Protein AF-A0AAJ0EZE7-F1 (afdb_monomer_lite)

Structure (mmCIF, N/CA/C/O backbone):
data_AF-A0AAJ0EZE7-F1
#
_entry.id   AF-A0AAJ0EZE7-F1
#
loop_
_atom_site.group_PDB
_atom_site.id
_atom_site.type_symbol
_atom_site.label_atom_id
_atom_site.label_alt_id
_atom_site.label_comp_id
_atom_site.label_asym_id
_atom_site.label_entity_id
_atom_site.label_seq_id
_atom_site.pdbx_PDB_ins_code
_atom_site.Cartn_x
_atom_site.Cartn_y
_atom_site.Cartn_z
_atom_site.occupancy
_atom_site.B_iso_or_equiv
_atom_site.auth_seq_id
_atom_site.auth_comp_id
_atom_site.auth_asym_id
_atom_site.auth_atom_id
_atom_site.pdbx_PDB_model_num
ATOM 1 N N . MET A 1 1 ? 2.302 9.415 -26.728 1.00 42.97 1 MET A N 1
ATOM 2 C CA . MET A 1 1 ? 1.319 8.395 -26.308 1.00 42.97 1 MET A CA 1
ATOM 3 C C . MET A 1 1 ? 0.915 8.784 -24.901 1.00 42.97 1 MET A C 1
ATOM 5 O O . MET A 1 1 ? 1.829 8.960 -24.108 1.00 42.97 1 MET A O 1
ATOM 9 N N . GLY A 1 2 ? -0.367 9.046 -24.635 1.00 48.88 2 GLY A N 1
ATOM 10 C CA . GLY A 1 2 ? -0.821 9.465 -23.297 1.00 48.88 2 GLY A CA 1
ATOM 11 C C . GLY A 1 2 ? -1.642 10.758 -23.204 1.00 48.88 2 GLY A C 1
ATOM 12 O O . GLY A 1 2 ? -1.604 11.395 -22.162 1.00 48.88 2 GLY A O 1
ATOM 13 N N . CYS A 1 3 ? -2.367 11.163 -24.252 1.00 53.19 3 CYS A N 1
ATOM 14 C CA . CYS A 1 3 ? -3.270 12.327 -24.176 1.00 53.19 3 CYS A CA 1
ATOM 15 C C . CYS A 1 3 ? -4.750 11.973 -24.395 1.00 53.19 3 CYS A C 1
ATOM 17 O O . CYS A 1 3 ? -5.594 12.862 -24.374 1.00 53.19 3 CYS A O 1
ATOM 19 N N . GLU A 1 4 ? -5.078 10.698 -24.608 1.00 56.78 4 GLU A N 1
ATOM 20 C CA . GLU A 1 4 ? -6.466 10.240 -24.600 1.00 56.78 4 GLU A CA 1
ATOM 21 C C . GLU A 1 4 ? -6.777 9.756 -23.181 1.00 56.78 4 GLU A C 1
ATOM 23 O O . GLU A 1 4 ? -6.155 8.808 -22.711 1.00 56.78 4 GLU A O 1
ATOM 28 N N . GLU A 1 5 ? -7.712 10.415 -22.484 1.00 55.62 5 GLU A N 1
ATOM 29 C CA . GLU A 1 5 ? -8.145 10.048 -21.118 1.00 55.62 5 GLU A CA 1
ATOM 30 C C . GLU A 1 5 ? -8.626 8.583 -21.016 1.00 55.62 5 GLU A C 1
ATOM 32 O O . GLU A 1 5 ? -8.684 8.016 -19.927 1.00 55.62 5 GLU A O 1
ATOM 37 N N . GLU A 1 6 ? -8.948 7.963 -22.153 1.00 55.56 6 GLU A N 1
ATOM 38 C CA . GLU A 1 6 ? -9.428 6.586 -22.274 1.00 55.56 6 GLU A CA 1
ATOM 39 C C . GLU A 1 6 ? -8.295 5.559 -22.489 1.00 55.56 6 GLU A C 1
ATOM 41 O O . GLU A 1 6 ? -8.524 4.355 -22.335 1.00 55.56 6 GLU A O 1
ATOM 46 N N . ASP A 1 7 ? -7.064 5.996 -22.793 1.00 56.44 7 ASP A N 1
ATOM 47 C CA . ASP A 1 7 ? -5.911 5.107 -22.968 1.00 56.44 7 ASP A CA 1
ATOM 48 C C . ASP A 1 7 ? -5.266 4.758 -21.617 1.00 56.44 7 ASP A C 1
ATOM 50 O O . ASP A 1 7 ? -4.236 5.295 -21.201 1.00 56.44 7 ASP A O 1
ATOM 54 N N . ILE A 1 8 ? -5.879 3.798 -20.925 1.00 55.69 8 ILE A N 1
ATOM 55 C CA . ILE A 1 8 ? -5.358 3.250 -19.666 1.00 55.69 8 ILE A CA 1
ATOM 56 C C . ILE A 1 8 ? -4.108 2.376 -19.856 1.00 55.69 8 ILE A C 1
ATOM 58 O O . ILE A 1 8 ? -3.506 1.961 -18.865 1.00 55.69 8 ILE A O 1
ATOM 62 N N . THR A 1 9 ? -3.695 2.080 -21.098 1.00 55.12 9 THR A N 1
ATOM 63 C CA . THR A 1 9 ? -2.525 1.222 -21.363 1.00 55.12 9 THR A CA 1
ATOM 64 C C . THR A 1 9 ? -1.208 1.891 -20.960 1.00 55.12 9 THR A C 1
ATOM 66 O O . THR A 1 9 ? -0.198 1.209 -20.792 1.00 55.12 9 THR A O 1
ATOM 69 N N . GLY A 1 10 ? -1.228 3.208 -20.722 1.00 59.66 10 GLY A N 1
ATOM 70 C CA . GLY A 1 10 ? -0.122 3.964 -20.133 1.00 59.66 10 GLY A CA 1
ATOM 71 C C . GLY A 1 10 ? -0.075 3.967 -18.599 1.00 59.66 10 GLY A C 1
ATOM 72 O O . GLY A 1 10 ? 0.881 4.498 -18.033 1.00 59.66 10 GLY A O 1
ATOM 73 N N . ILE A 1 11 ? -1.072 3.402 -17.904 1.00 70.56 11 ILE A N 1
ATOM 74 C CA . ILE A 1 11 ? -1.115 3.399 -16.435 1.00 70.56 11 ILE A CA 1
ATOM 75 C C . ILE A 1 11 ? -0.265 2.239 -15.914 1.00 70.56 11 ILE A C 1
ATOM 77 O O . ILE A 1 11 ? -0.715 1.098 -15.805 1.00 70.56 11 ILE A O 1
ATOM 81 N N . TRP A 1 12 ? 0.984 2.549 -15.574 1.00 75.88 12 TRP A N 1
ATOM 82 C CA . TRP A 1 12 ? 1.912 1.617 -14.942 1.00 75.88 12 TRP A CA 1
ATOM 83 C C . TRP A 1 12 ? 2.196 2.022 -13.488 1.00 75.88 12 TRP A C 1
ATOM 85 O O . TRP A 1 12 ? 2.367 3.215 -13.218 1.00 75.88 12 TRP A O 1
ATOM 95 N N . PRO A 1 13 ? 2.281 1.071 -12.536 1.00 82.69 13 PRO A N 1
ATOM 96 C CA . PRO A 1 13 ? 2.690 1.376 -11.171 1.00 82.69 13 PRO A CA 1
ATOM 97 C C . PRO A 1 13 ? 4.066 2.053 -11.129 1.00 82.69 13 PRO A C 1
ATOM 99 O O . PRO A 1 13 ? 5.068 1.505 -11.582 1.00 82.69 13 PRO A O 1
ATOM 102 N N . VAL A 1 14 ? 4.117 3.243 -10.535 1.00 83.88 14 VAL A N 1
ATOM 103 C CA . VAL A 1 14 ? 5.352 4.031 -10.371 1.00 83.88 14 VAL A CA 1
ATOM 104 C C . VAL A 1 14 ? 6.201 3.559 -9.186 1.00 83.88 14 VAL A C 1
ATOM 106 O O . VAL A 1 14 ? 7.392 3.838 -9.087 1.00 83.88 14 VAL A O 1
ATOM 109 N N . GLY A 1 15 ? 5.591 2.809 -8.273 1.00 88.19 15 GLY A N 1
ATOM 110 C CA . GLY A 1 15 ? 6.216 2.343 -7.049 1.00 88.19 15 GLY A CA 1
ATOM 111 C C . GLY A 1 15 ? 5.293 1.424 -6.266 1.00 88.19 15 GLY A C 1
ATOM 112 O O . GLY A 1 15 ? 4.082 1.400 -6.486 1.00 88.19 15 GLY A O 1
ATOM 113 N N . VAL A 1 16 ? 5.877 0.676 -5.336 1.00 91.56 16 VAL A N 1
ATOM 114 C CA . VAL A 1 16 ? 5.145 -0.118 -4.349 1.00 9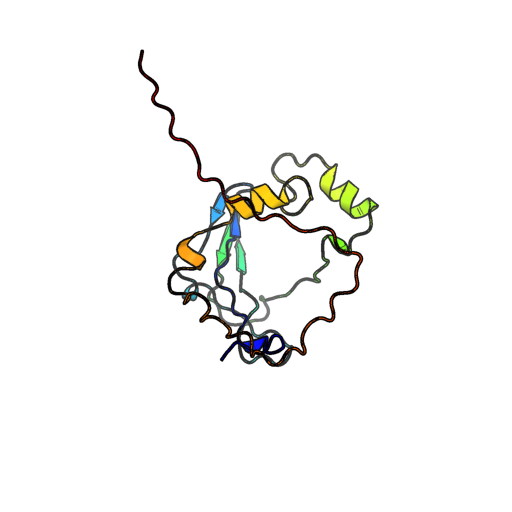1.56 16 VAL A CA 1
ATOM 115 C C . VAL A 1 16 ? 5.865 0.025 -3.015 1.00 91.56 16 VAL A C 1
ATOM 117 O O . VAL A 1 16 ? 7.090 -0.106 -2.934 1.00 91.56 16 VAL A O 1
ATOM 120 N N . SER A 1 17 ? 5.081 0.257 -1.972 1.00 92.56 17 SER A N 1
ATOM 121 C CA . SER A 1 17 ? 5.511 0.156 -0.582 1.00 92.56 17 SER A CA 1
ATOM 122 C C . SER A 1 17 ? 4.764 -0.988 0.083 1.00 92.56 17 SER A C 1
ATOM 124 O O . SER A 1 17 ? 3.618 -1.283 -0.257 1.00 92.56 17 SER A O 1
ATOM 126 N N . TYR A 1 18 ? 5.413 -1.642 1.034 1.00 91.50 18 TYR A N 1
ATOM 127 C CA . TYR A 1 18 ? 4.847 -2.755 1.784 1.00 91.50 18 TYR A CA 1
ATOM 128 C C . TYR A 1 18 ? 5.202 -2.629 3.261 1.00 91.50 18 TYR A C 1
ATOM 130 O O . TYR A 1 18 ? 6.291 -2.184 3.613 1.00 91.50 18 TYR A O 1
ATOM 138 N N . THR A 1 19 ? 4.285 -3.019 4.144 1.00 88.44 19 THR A N 1
ATOM 139 C CA . THR A 1 19 ? 4.550 -2.998 5.586 1.00 88.44 19 THR A CA 1
ATOM 140 C C . THR A 1 19 ? 5.613 -4.046 5.938 1.00 88.44 19 THR A C 1
ATOM 142 O O . THR A 1 19 ? 5.457 -5.240 5.678 1.00 88.44 19 THR A O 1
ATOM 145 N N . ALA A 1 20 ? 6.733 -3.582 6.487 1.00 82.00 20 ALA A N 1
ATOM 146 C CA . ALA A 1 20 ? 7.756 -4.422 7.104 1.00 82.00 20 ALA A CA 1
ATOM 147 C C . ALA A 1 20 ? 7.458 -4.649 8.598 1.00 82.00 20 ALA A C 1
ATOM 149 O O . ALA A 1 20 ? 7.867 -5.659 9.160 1.00 82.00 20 ALA A O 1
ATOM 150 N N . ASP A 1 21 ? 6.742 -3.707 9.219 1.00 76.50 21 ASP A N 1
ATOM 151 C CA . ASP A 1 21 ? 6.145 -3.767 10.559 1.00 76.50 21 ASP A CA 1
ATOM 152 C C . ASP A 1 21 ? 4.990 -2.737 10.627 1.00 76.50 21 ASP A C 1
ATOM 154 O O . ASP A 1 21 ? 4.883 -1.886 9.741 1.00 76.50 21 ASP A O 1
ATOM 158 N N . HIS A 1 22 ? 4.144 -2.771 11.663 1.00 72.44 22 HIS A N 1
ATOM 159 C CA . HIS A 1 22 ? 2.880 -2.017 11.799 1.00 72.44 22 HIS A CA 1
ATOM 160 C C . HIS A 1 22 ? 2.967 -0.486 11.633 1.00 72.44 22 HIS A C 1
ATOM 162 O O . HIS A 1 22 ? 1.928 0.155 11.517 1.00 72.44 22 HIS A O 1
ATOM 168 N N . LEU A 1 23 ? 4.174 0.092 11.584 1.00 73.38 23 LEU A N 1
ATOM 169 C CA . LEU A 1 23 ? 4.446 1.494 11.230 1.00 73.38 23 LEU A CA 1
ATOM 170 C C . LEU A 1 23 ? 5.703 1.678 10.356 1.00 73.38 23 LEU A C 1
ATOM 172 O O . LEU A 1 23 ? 6.085 2.806 10.051 1.00 73.38 23 LEU A O 1
ATOM 176 N N . ASN A 1 24 ? 6.362 0.589 9.957 1.00 83.31 24 ASN A N 1
ATOM 177 C CA . ASN A 1 24 ? 7.566 0.637 9.135 1.00 83.31 24 ASN A CA 1
ATOM 178 C C . ASN A 1 24 ? 7.242 0.150 7.730 1.00 83.31 24 ASN A C 1
ATOM 180 O O . ASN A 1 24 ? 6.780 -0.977 7.535 1.00 83.31 24 ASN A O 1
ATOM 184 N N . TRP A 1 25 ? 7.544 0.989 6.748 1.00 88.56 25 TRP A N 1
ATOM 185 C CA . TRP A 1 25 ? 7.289 0.708 5.346 1.00 88.56 25 TRP A CA 1
ATOM 186 C C . TRP A 1 25 ? 8.598 0.387 4.633 1.00 88.56 25 TRP A C 1
ATOM 188 O O . TRP A 1 25 ? 9.537 1.182 4.609 1.00 88.56 25 TRP A O 1
ATOM 198 N N . GLY A 1 26 ? 8.660 -0.820 4.085 1.00 86.81 26 GLY A N 1
ATOM 199 C CA . GLY A 1 26 ? 9.680 -1.240 3.144 1.00 86.81 26 GLY A CA 1
ATOM 200 C C . GLY A 1 26 ? 9.274 -0.880 1.721 1.00 86.81 26 GLY A C 1
ATOM 201 O O . GLY A 1 26 ? 8.104 -0.685 1.395 1.00 86.81 26 GLY A O 1
ATOM 202 N N . THR A 1 27 ? 10.269 -0.791 0.856 1.00 88.88 27 THR A N 1
ATOM 203 C CA . THR A 1 27 ? 10.094 -0.494 -0.561 1.00 88.88 27 THR A CA 1
ATOM 204 C C . THR A 1 27 ? 11.309 -1.062 -1.298 1.00 88.88 27 THR A C 1
ATOM 206 O O . THR A 1 27 ? 12.427 -0.950 -0.780 1.00 88.88 27 THR A O 1
ATOM 209 N N . PRO A 1 28 ? 11.134 -1.697 -2.469 1.00 83.38 28 PRO A N 1
ATOM 210 C CA . PRO A 1 28 ? 12.254 -2.267 -3.219 1.00 83.38 28 PRO A CA 1
ATOM 211 C C . PRO A 1 28 ? 13.247 -1.173 -3.626 1.00 83.38 28 PRO A C 1
ATOM 213 O O . PRO A 1 28 ? 12.872 -0.007 -3.748 1.00 83.38 28 PRO A O 1
ATOM 216 N N . SER A 1 29 ? 14.515 -1.500 -3.860 1.00 79.81 29 SER A N 1
ATOM 217 C CA . SER A 1 29 ? 15.496 -0.484 -4.270 1.00 79.81 29 SER A CA 1
ATOM 218 C C . SER A 1 29 ? 15.184 0.090 -5.654 1.00 79.81 29 SER A C 1
ATOM 220 O O . SER A 1 29 ? 15.404 1.281 -5.889 1.00 79.81 29 SER A O 1
ATOM 222 N N . THR A 1 30 ? 14.603 -0.733 -6.524 1.00 76.81 30 THR A N 1
ATOM 223 C CA . THR A 1 30 ? 14.131 -0.382 -7.865 1.00 76.81 30 THR A CA 1
ATOM 224 C C . THR A 1 30 ? 12.796 -1.068 -8.164 1.00 76.81 30 THR A C 1
ATOM 226 O O . THR A 1 30 ? 12.536 -2.163 -7.677 1.00 76.81 30 THR A O 1
ATOM 229 N N . ILE A 1 31 ? 11.936 -0.467 -8.997 1.00 77.75 31 ILE A N 1
ATOM 230 C CA . ILE A 1 31 ? 10.645 -1.082 -9.371 1.00 77.75 31 ILE A CA 1
ATOM 231 C C . ILE A 1 31 ? 10.819 -2.420 -10.110 1.00 77.75 31 ILE A C 1
ATOM 233 O O . ILE A 1 31 ? 9.950 -3.280 -10.036 1.00 77.75 31 ILE A O 1
ATOM 237 N N . SER A 1 32 ? 11.967 -2.625 -10.766 1.00 75.69 32 SER A N 1
ATOM 238 C CA . SER A 1 32 ? 12.333 -3.877 -11.439 1.00 75.69 32 SER A CA 1
ATOM 239 C C . SER A 1 32 ? 12.563 -5.060 -10.497 1.00 75.69 32 SER A C 1
ATOM 241 O O . SER A 1 32 ? 12.569 -6.195 -10.961 1.00 75.69 32 SER A O 1
ATOM 243 N N . GLU A 1 33 ? 12.747 -4.819 -9.196 1.00 81.38 33 GLU A N 1
ATOM 244 C CA . GLU A 1 33 ? 12.794 -5.884 -8.180 1.00 81.38 33 GLU A CA 1
ATOM 245 C C . GLU A 1 33 ? 11.396 -6.427 -7.850 1.00 81.38 33 GLU A C 1
ATOM 247 O O . GLU A 1 33 ? 11.265 -7.458 -7.195 1.00 81.38 33 GLU A O 1
ATOM 252 N N . ILE A 1 34 ? 10.330 -5.763 -8.309 1.00 84.62 34 ILE A N 1
ATOM 253 C CA . ILE A 1 34 ? 8.970 -6.283 -8.202 1.00 84.62 34 ILE A CA 1
ATOM 254 C C . ILE A 1 34 ? 8.597 -6.927 -9.520 1.00 84.62 34 ILE A C 1
ATOM 256 O O . ILE A 1 34 ? 8.563 -6.290 -10.573 1.00 84.62 34 ILE A O 1
ATOM 260 N N . SER A 1 35 ? 8.257 -8.209 -9.445 1.00 88.00 35 SER A N 1
ATOM 261 C CA . SER A 1 35 ? 7.642 -8.893 -10.566 1.00 88.00 35 SER A CA 1
ATOM 262 C C . SER A 1 35 ? 6.127 -8.678 -10.537 1.00 88.00 35 SER A C 1
ATOM 264 O O . SER A 1 35 ? 5.494 -8.711 -9.481 1.00 88.00 35 SER A O 1
ATOM 266 N N . PHE A 1 36 ? 5.538 -8.441 -11.707 1.00 87.75 36 PHE A N 1
ATOM 267 C CA . PHE A 1 36 ? 4.107 -8.194 -11.843 1.00 87.75 36 PHE A CA 1
ATOM 268 C C . PHE A 1 36 ? 3.452 -9.278 -12.687 1.00 87.75 36 PHE A C 1
ATOM 270 O O . PHE A 1 36 ? 4.009 -9.733 -13.687 1.00 87.75 36 PHE A O 1
ATOM 277 N N . ARG A 1 37 ? 2.249 -9.675 -12.288 1.00 85.94 37 ARG A N 1
ATOM 278 C CA . ARG A 1 37 ? 1.390 -10.583 -13.039 1.00 85.94 37 ARG A CA 1
ATOM 279 C C . ARG A 1 37 ? 0.449 -9.787 -13.945 1.00 85.94 37 ARG A C 1
ATOM 281 O O . ARG A 1 37 ? 0.014 -8.690 -13.591 1.00 85.94 37 ARG A O 1
ATOM 288 N N . GLY A 1 38 ? 0.142 -10.349 -15.113 1.00 79.06 38 GLY A N 1
ATOM 289 C CA . GLY A 1 38 ? -0.867 -9.823 -16.035 1.00 79.06 38 GLY A CA 1
ATOM 290 C C . GLY A 1 38 ? -2.223 -9.667 -15.353 1.00 79.06 38 GLY A C 1
ATOM 291 O O . GLY A 1 38 ? -2.711 -10.610 -14.727 1.00 79.06 38 GLY A O 1
ATOM 292 N N . ALA A 1 39 ? -2.850 -8.501 -15.498 1.00 69.88 39 ALA A N 1
ATOM 293 C CA . ALA A 1 39 ? -4.260 -8.373 -15.168 1.00 69.88 39 ALA A CA 1
ATOM 294 C C . ALA A 1 39 ? -5.047 -9.097 -16.265 1.00 69.88 39 ALA A C 1
ATOM 296 O O . ALA A 1 39 ? -4.876 -8.799 -17.446 1.00 69.88 39 ALA A O 1
ATOM 297 N N . ASN A 1 40 ? -5.896 -10.065 -15.909 1.00 66.81 40 ASN A N 1
ATOM 298 C CA . ASN A 1 40 ? -6.694 -10.868 -16.853 1.00 66.81 40 ASN A CA 1
ATOM 299 C C . ASN A 1 40 ? -7.822 -10.051 -17.536 1.00 66.81 40 ASN A C 1
ATOM 301 O O . ASN A 1 40 ? -8.958 -10.505 -17.648 1.00 66.81 40 ASN A O 1
ATOM 305 N N . VAL A 1 41 ? -7.518 -8.822 -17.955 1.00 64.75 41 VAL A N 1
ATOM 306 C CA . VAL A 1 41 ? -8.423 -7.800 -18.498 1.00 64.75 41 VAL A CA 1
ATOM 307 C C . VAL A 1 41 ? -7.970 -7.306 -19.879 1.00 64.75 41 VAL A C 1
ATOM 309 O O . VAL A 1 41 ? -8.387 -6.244 -20.323 1.00 64.75 41 VAL A O 1
ATOM 312 N N . GLY A 1 42 ? -7.126 -8.078 -20.574 1.00 60.38 42 GLY A N 1
ATOM 313 C CA . GLY A 1 42 ? -6.686 -7.774 -21.943 1.00 60.38 42 GLY A CA 1
ATOM 314 C C . GLY A 1 42 ? -5.557 -6.746 -22.046 1.00 60.38 42 GLY A C 1
ATOM 315 O O . GLY A 1 42 ? -5.327 -6.213 -23.126 1.00 60.38 42 GLY A O 1
ATOM 316 N N . LEU A 1 43 ? -4.858 -6.471 -20.942 1.00 64.06 43 LEU A N 1
ATOM 317 C CA . LEU A 1 43 ? -3.627 -5.688 -20.942 1.00 64.06 43 LEU A CA 1
ATOM 318 C C . LEU A 1 43 ? -2.429 -6.642 -21.010 1.00 64.06 43 LEU A C 1
ATOM 320 O O . LEU A 1 43 ? -2.282 -7.509 -20.151 1.00 64.06 43 LEU A O 1
ATOM 324 N N . ASP A 1 44 ? -1.547 -6.446 -21.992 1.00 64.69 44 ASP A N 1
ATOM 325 C CA . ASP A 1 44 ? -0.285 -7.200 -22.120 1.00 64.69 44 ASP A CA 1
ATOM 326 C C . ASP A 1 44 ? 0.779 -6.762 -21.089 1.00 64.69 44 ASP A C 1
ATOM 328 O O . ASP A 1 44 ? 1.898 -7.278 -21.063 1.00 64.69 44 ASP A O 1
ATOM 332 N N . ILE A 1 45 ? 0.432 -5.810 -20.219 1.00 71.62 45 ILE A N 1
ATOM 333 C CA . ILE A 1 45 ? 1.288 -5.257 -19.172 1.00 71.62 45 ILE A CA 1
ATOM 334 C C . ILE A 1 45 ? 0.867 -5.806 -17.798 1.00 71.62 45 ILE A C 1
ATOM 336 O O . ILE A 1 45 ? -0.307 -5.790 -17.424 1.00 71.62 45 ILE A O 1
ATOM 340 N N . GLY A 1 46 ? 1.828 -6.329 -17.032 1.00 78.31 46 GLY A N 1
ATOM 341 C CA . GLY A 1 46 ? 1.570 -6.865 -15.695 1.00 78.31 46 GLY A CA 1
ATOM 342 C C . GLY A 1 46 ? 1.324 -5.772 -14.660 1.00 78.31 46 GLY A C 1
ATOM 343 O O . GLY A 1 46 ? 2.255 -5.089 -14.277 1.00 78.31 46 GLY A O 1
ATOM 344 N N . THR A 1 47 ? 0.109 -5.612 -14.146 1.00 82.06 47 THR A N 1
ATOM 345 C CA . THR A 1 47 ? -0.189 -4.567 -13.145 1.00 82.06 47 THR A CA 1
ATOM 346 C C . THR A 1 47 ? -0.352 -5.111 -11.726 1.00 82.06 47 THR A C 1
ATOM 348 O O . THR A 1 47 ? -0.411 -4.341 -10.769 1.00 82.06 47 THR A O 1
ATOM 351 N N . HIS A 1 48 ? -0.388 -6.435 -11.549 1.00 87.88 48 HIS A N 1
ATOM 352 C CA . HIS A 1 48 ? -0.580 -7.066 -10.244 1.00 87.88 48 HIS A CA 1
ATOM 353 C C . HIS A 1 48 ? 0.777 -7.359 -9.595 1.00 87.88 48 HIS A C 1
ATOM 355 O O . HIS A 1 48 ? 1.429 -8.345 -9.942 1.00 87.88 48 HIS A O 1
ATOM 361 N N . ALA A 1 49 ? 1.217 -6.509 -8.664 1.00 90.31 49 ALA A N 1
ATOM 362 C CA . ALA A 1 49 ? 2.475 -6.712 -7.944 1.00 90.31 49 ALA A CA 1
ATOM 363 C C . ALA A 1 49 ? 2.468 -8.055 -7.197 1.00 90.31 49 ALA A C 1
ATOM 365 O O . ALA A 1 49 ? 1.549 -8.342 -6.423 1.00 90.31 49 ALA A O 1
ATOM 366 N N . LYS A 1 50 ? 3.502 -8.874 -7.406 1.00 90.94 50 LYS A N 1
ATOM 367 C CA . LYS A 1 50 ? 3.667 -10.135 -6.687 1.00 90.94 50 LYS A CA 1
ATOM 368 C C . LYS A 1 50 ? 4.381 -9.881 -5.368 1.00 90.94 50 LYS A C 1
ATOM 370 O O . LYS A 1 50 ? 5.535 -9.459 -5.331 1.00 90.94 50 LYS A O 1
ATOM 375 N N . MET A 1 51 ? 3.671 -10.168 -4.284 1.00 90.44 51 MET A N 1
ATOM 376 C CA . MET A 1 51 ? 4.140 -9.983 -2.916 1.00 90.44 51 MET A CA 1
ATOM 377 C C . MET A 1 51 ? 4.111 -11.319 -2.185 1.00 90.44 51 MET A C 1
ATOM 379 O O . MET A 1 51 ? 3.217 -12.134 -2.407 1.00 90.44 51 MET A O 1
ATOM 383 N N . GLN A 1 52 ? 5.057 -11.521 -1.278 1.00 89.31 52 GLN A N 1
ATOM 384 C CA . GLN A 1 52 ? 5.077 -12.667 -0.378 1.00 89.31 52 GLN A CA 1
ATOM 385 C C . GLN A 1 52 ? 4.971 -12.209 1.073 1.00 89.31 52 GLN A C 1
ATOM 387 O O . GLN A 1 52 ? 5.464 -11.144 1.448 1.00 89.31 52 GLN A O 1
ATOM 392 N N . ILE A 1 53 ? 4.339 -13.049 1.887 1.00 88.69 53 ILE A N 1
ATOM 393 C CA . ILE A 1 53 ? 4.267 -12.897 3.337 1.00 88.69 53 ILE A CA 1
ATOM 394 C C . ILE A 1 53 ? 4.974 -14.116 3.920 1.00 88.69 53 ILE A C 1
ATOM 396 O O . ILE A 1 53 ? 4.495 -15.238 3.748 1.00 88.69 53 ILE A O 1
ATOM 400 N N . HIS A 1 54 ? 6.116 -13.906 4.570 1.00 82.88 54 HIS A N 1
ATOM 401 C CA . HIS A 1 54 ? 6.886 -14.975 5.206 1.00 82.88 54 HIS A CA 1
ATOM 402 C C . HIS A 1 54 ? 7.321 -14.542 6.605 1.00 82.88 54 HIS A C 1
ATOM 404 O O . HIS A 1 54 ? 7.735 -13.399 6.798 1.00 82.88 54 HIS A O 1
ATOM 410 N N . ASP A 1 55 ? 7.231 -15.461 7.568 1.00 75.69 55 ASP A N 1
ATOM 411 C CA . ASP A 1 55 ? 7.490 -15.263 8.999 1.00 75.69 55 ASP A CA 1
ATOM 412 C C . ASP A 1 55 ? 6.822 -14.004 9.579 1.00 75.69 55 ASP A C 1
ATOM 414 O O . ASP A 1 55 ? 5.699 -14.071 10.069 1.00 75.69 55 ASP A O 1
ATOM 418 N N . ASN A 1 56 ? 7.507 -12.861 9.504 1.00 73.19 56 ASN A N 1
ATOM 419 C CA . ASN A 1 56 ? 7.116 -11.590 10.112 1.00 73.19 56 ASN A CA 1
ATOM 420 C C . ASN A 1 56 ? 7.232 -10.397 9.149 1.00 73.19 56 ASN A C 1
ATOM 422 O O . ASN A 1 56 ? 7.238 -9.259 9.608 1.00 73.19 56 ASN A O 1
ATOM 426 N N . ALA A 1 57 ? 7.384 -10.625 7.841 1.00 79.56 57 ALA A N 1
ATOM 427 C CA . ALA A 1 57 ? 7.585 -9.544 6.881 1.00 79.56 57 ALA A CA 1
ATOM 428 C C . ALA A 1 57 ? 6.826 -9.772 5.573 1.00 79.56 57 ALA A C 1
ATOM 430 O O . ALA A 1 57 ? 6.728 -10.891 5.058 1.00 79.56 57 ALA A O 1
ATOM 431 N N . ILE A 1 58 ? 6.338 -8.669 5.011 1.00 89.56 58 ILE A N 1
ATOM 432 C CA . ILE A 1 58 ? 5.940 -8.604 3.610 1.00 89.56 58 ILE A CA 1
ATOM 433 C C . ILE A 1 58 ? 7.174 -8.213 2.796 1.00 89.56 58 ILE A C 1
ATOM 435 O O . ILE A 1 58 ? 7.974 -7.381 3.223 1.00 89.56 58 ILE A O 1
ATOM 439 N N . SER A 1 59 ? 7.352 -8.826 1.632 1.00 88.25 59 SER A N 1
ATOM 440 C CA . SER A 1 59 ? 8.418 -8.471 0.691 1.00 88.25 59 SER A CA 1
ATOM 441 C C . SER A 1 59 ? 7.996 -8.741 -0.751 1.00 88.25 59 SER A C 1
ATOM 443 O O . SER A 1 59 ? 6.988 -9.409 -0.995 1.00 88.25 59 SER A O 1
ATOM 445 N N . ALA A 1 60 ? 8.752 -8.203 -1.708 1.00 89.38 60 ALA A N 1
ATOM 446 C CA . ALA A 1 60 ? 8.570 -8.522 -3.119 1.00 89.38 60 ALA A CA 1
ATOM 447 C C . ALA A 1 60 ? 8.792 -10.022 -3.367 1.00 89.38 60 ALA A C 1
ATOM 449 O O . ALA A 1 60 ? 9.667 -10.644 -2.760 1.00 89.38 60 ALA A O 1
ATOM 450 N N . PHE A 1 61 ? 7.991 -10.602 -4.257 1.00 87.75 61 PHE A N 1
ATOM 451 C CA . PHE A 1 61 ? 8.173 -11.965 -4.737 1.00 87.75 61 PHE A CA 1
ATOM 452 C C . PHE A 1 61 ? 8.755 -11.925 -6.152 1.00 87.75 61 PHE A C 1
ATOM 454 O O . PHE A 1 61 ? 8.193 -11.289 -7.042 1.00 87.75 61 PHE A O 1
ATOM 461 N N . GLU A 1 62 ? 9.873 -12.614 -6.368 1.00 83.62 62 GLU A N 1
ATOM 462 C CA . GLU A 1 62 ? 10.584 -12.654 -7.660 1.00 83.62 62 GLU A CA 1
ATOM 463 C C . GLU A 1 62 ? 10.345 -13.959 -8.440 1.00 83.62 62 GLU A C 1
ATOM 465 O O . GLU A 1 62 ? 10.814 -14.118 -9.567 1.00 83.62 62 GLU A O 1
ATOM 470 N N . GLY A 1 63 ? 9.625 -14.917 -7.848 1.00 82.38 63 GLY A N 1
ATOM 471 C CA . GLY A 1 63 ? 9.384 -16.219 -8.459 1.00 82.38 63 GLY A CA 1
ATOM 472 C C . GLY A 1 63 ? 8.457 -16.168 -9.678 1.00 82.38 63 GLY A C 1
ATOM 473 O O . GLY A 1 63 ? 7.711 -15.207 -9.910 1.00 82.38 63 GLY A O 1
ATOM 474 N N . ALA A 1 64 ? 8.503 -17.246 -10.462 1.00 84.31 64 ALA A N 1
ATOM 475 C CA . ALA A 1 64 ? 7.580 -17.469 -11.568 1.00 84.31 64 ALA A CA 1
ATOM 476 C C . ALA A 1 64 ? 6.142 -17.644 -11.062 1.00 84.31 64 ALA A C 1
ATOM 478 O O . ALA A 1 64 ? 5.917 -17.975 -9.900 1.00 84.31 64 ALA A O 1
ATOM 479 N N . ASP A 1 65 ? 5.179 -17.438 -11.956 1.00 83.75 65 ASP A N 1
ATOM 480 C CA . ASP A 1 65 ? 3.777 -17.691 -11.648 1.00 83.75 65 ASP A CA 1
ATOM 481 C C . ASP A 1 65 ? 3.553 -19.193 -11.443 1.00 83.75 65 ASP A C 1
ATOM 483 O O . ASP A 1 65 ? 3.820 -19.997 -12.339 1.00 83.75 65 ASP A O 1
ATOM 487 N N . ASP A 1 66 ? 3.073 -19.564 -10.258 1.00 84.00 66 ASP A N 1
ATOM 488 C CA . ASP A 1 66 ? 2.797 -20.943 -9.871 1.00 84.00 66 ASP A CA 1
ATOM 489 C C . ASP A 1 66 ? 1.474 -21.059 -9.089 1.00 84.00 66 ASP A C 1
ATOM 491 O O . ASP A 1 66 ? 0.720 -20.097 -8.932 1.00 84.00 66 ASP A O 1
ATOM 495 N N . GLU A 1 67 ? 1.177 -22.265 -8.613 1.00 83.12 67 GLU A N 1
ATOM 496 C CA . GLU A 1 67 ? -0.025 -22.577 -7.832 1.00 83.12 67 GLU A CA 1
ATOM 497 C C . GLU A 1 67 ? -0.081 -21.912 -6.447 1.00 83.12 67 GLU A C 1
ATOM 499 O O . GLU A 1 67 ? -1.147 -21.880 -5.830 1.00 83.12 67 GLU A O 1
ATOM 504 N N . ASN A 1 68 ? 1.033 -21.357 -5.964 1.00 81.12 68 ASN A N 1
ATOM 505 C CA . ASN A 1 68 ? 1.122 -20.662 -4.683 1.00 81.12 68 ASN A CA 1
ATOM 506 C C . ASN A 1 68 ? 0.857 -19.157 -4.817 1.00 81.12 68 ASN A C 1
ATOM 508 O O . ASN A 1 68 ? 0.703 -18.475 -3.801 1.00 81.12 68 ASN A O 1
ATOM 512 N N . ILE A 1 69 ? 0.760 -18.632 -6.044 1.00 85.94 69 ILE A N 1
ATOM 513 C CA . ILE A 1 69 ? 0.322 -17.259 -6.296 1.00 85.94 69 ILE A CA 1
ATOM 514 C C . ILE A 1 69 ? -1.196 -17.224 -6.399 1.00 85.94 69 ILE A C 1
ATOM 516 O O . ILE A 1 69 ? -1.801 -17.781 -7.315 1.00 85.94 69 ILE A O 1
ATOM 520 N N . PHE A 1 70 ? -1.824 -16.506 -5.478 1.00 86.44 70 PHE A N 1
ATOM 521 C CA . PHE A 1 70 ? -3.269 -16.348 -5.445 1.00 86.44 70 PHE A CA 1
ATOM 522 C C . PHE A 1 70 ? -3.661 -14.885 -5.260 1.00 86.44 70 PHE A C 1
ATOM 524 O O . PHE A 1 70 ? -2.975 -14.099 -4.610 1.00 86.44 70 PHE A O 1
ATOM 531 N N . GLU A 1 71 ? -4.821 -14.541 -5.805 1.00 86.88 71 GLU A N 1
ATOM 532 C CA . GLU A 1 71 ? -5.481 -13.259 -5.584 1.00 86.88 71 GLU A CA 1
ATOM 533 C C . GLU A 1 71 ? -6.632 -13.473 -4.601 1.00 86.88 71 GLU A C 1
ATOM 535 O O . GLU A 1 71 ? -7.329 -14.490 -4.639 1.00 86.88 71 GLU A O 1
ATOM 540 N N . ARG A 1 72 ? -6.822 -12.528 -3.679 1.00 88.31 72 ARG A N 1
ATOM 541 C CA . ARG A 1 72 ? -7.953 -12.559 -2.745 1.00 88.31 72 ARG A CA 1
ATOM 542 C C . ARG A 1 72 ? -9.117 -11.767 -3.321 1.00 88.31 72 ARG A C 1
ATOM 544 O O . ARG A 1 72 ? -8.916 -10.818 -4.072 1.00 88.31 72 ARG A O 1
ATOM 551 N N . THR A 1 73 ? -10.336 -12.117 -2.915 1.00 91.19 73 THR A N 1
ATOM 552 C CA . THR A 1 73 ? -11.506 -11.278 -3.188 1.00 91.19 73 THR A CA 1
ATOM 553 C C . THR A 1 73 ? -11.278 -9.887 -2.607 1.00 91.19 73 THR A C 1
ATOM 555 O O . THR A 1 73 ? -11.117 -9.731 -1.395 1.00 91.19 73 THR A O 1
ATOM 558 N N . LEU A 1 74 ? -11.265 -8.887 -3.482 1.00 90.94 74 LEU A N 1
ATOM 559 C CA . LEU A 1 74 ? -11.101 -7.496 -3.101 1.00 90.94 74 LEU A CA 1
ATOM 560 C C . LEU A 1 74 ? -12.457 -6.907 -2.703 1.00 90.94 74 LEU A C 1
ATOM 562 O O . LEU A 1 74 ? -13.408 -6.952 -3.479 1.00 90.94 74 LEU A O 1
ATOM 566 N N . ASN A 1 75 ? -12.523 -6.331 -1.505 1.00 92.94 75 ASN A N 1
ATOM 567 C CA . ASN A 1 75 ? -13.635 -5.492 -1.068 1.00 92.94 75 ASN A CA 1
ATOM 568 C C . ASN A 1 75 ? -13.067 -4.104 -0.797 1.00 92.94 75 ASN A C 1
ATOM 570 O O . ASN A 1 75 ? -12.131 -3.973 -0.008 1.00 92.94 75 ASN A O 1
ATOM 574 N N . SER A 1 76 ? -13.596 -3.079 -1.460 1.00 94.50 76 SER A N 1
ATOM 575 C CA . SER A 1 76 ? -13.167 -1.708 -1.190 1.00 94.50 76 SER A CA 1
ATOM 576 C C . SER A 1 76 ? -13.725 -1.246 0.151 1.00 94.50 76 SER A C 1
ATOM 578 O O . SER A 1 76 ? -14.833 -1.645 0.518 1.00 94.50 76 SER A O 1
ATOM 580 N N . TRP A 1 77 ? -13.000 -0.365 0.850 1.00 94.75 77 TRP A N 1
ATOM 581 C CA . TRP A 1 77 ? -13.505 0.282 2.065 1.00 94.75 77 TRP A CA 1
ATOM 582 C C . TRP A 1 77 ? -14.895 0.880 1.820 1.00 94.75 77 TRP A C 1
ATOM 584 O O . TRP A 1 77 ? -15.826 0.592 2.561 1.00 94.75 77 TRP A O 1
ATOM 594 N N . GLU A 1 78 ? -15.086 1.577 0.696 1.00 95.19 78 GLU A N 1
ATOM 595 C CA . GLU A 1 78 ? -16.376 2.168 0.316 1.00 95.19 78 GLU A CA 1
ATOM 596 C C . GLU A 1 78 ? -17.513 1.177 0.079 1.00 95.19 78 GLU A C 1
ATOM 598 O O . GLU A 1 78 ? -18.676 1.531 0.256 1.00 95.19 78 GLU A O 1
ATOM 603 N N . SER A 1 79 ? -17.204 -0.067 -0.285 1.00 96.50 79 SER A N 1
ATOM 604 C CA . SER A 1 79 ? -18.222 -1.109 -0.460 1.00 96.50 79 SER A CA 1
ATOM 605 C C . SER A 1 79 ? -18.669 -1.756 0.853 1.00 96.50 79 SER A C 1
ATOM 607 O O . SER A 1 79 ? -19.680 -2.463 0.870 1.00 96.50 79 SER A O 1
ATOM 609 N N . LEU A 1 80 ? -17.934 -1.548 1.952 1.00 96.00 80 LEU A N 1
ATOM 610 C CA . LEU A 1 80 ? -18.242 -2.188 3.225 1.00 96.00 80 LEU A CA 1
ATOM 611 C C . LEU A 1 80 ? -19.496 -1.577 3.871 1.00 96.00 80 LEU A C 1
ATOM 613 O O . LEU A 1 80 ? -19.628 -0.351 3.929 1.00 96.00 80 LEU A O 1
ATOM 617 N N . PRO A 1 81 ? -20.397 -2.406 4.435 1.00 97.06 81 PRO A N 1
ATOM 618 C CA . PRO A 1 81 ? -21.480 -1.916 5.280 1.00 97.06 81 PRO A CA 1
ATOM 619 C C . PRO A 1 81 ? -20.942 -1.119 6.472 1.00 97.06 81 PRO A C 1
ATOM 621 O O . PRO A 1 81 ? -19.891 -1.459 7.014 1.00 97.06 81 PRO A O 1
ATOM 624 N N . THR A 1 82 ? -21.708 -0.135 6.951 1.00 96.75 82 THR A N 1
ATOM 625 C CA . THR A 1 82 ? -21.334 0.699 8.110 1.00 96.75 82 THR A CA 1
ATOM 626 C C . THR A 1 82 ? -20.898 -0.136 9.310 1.00 96.75 82 THR A C 1
ATOM 628 O O . THR A 1 82 ? -19.819 0.083 9.833 1.00 96.75 82 THR A O 1
ATOM 631 N N . LEU A 1 83 ? -21.649 -1.188 9.656 1.00 96.50 83 LEU A N 1
ATOM 632 C CA . LEU A 1 83 ? -21.297 -2.068 10.775 1.00 96.50 83 LEU A CA 1
ATOM 633 C C . LEU A 1 83 ? -19.909 -2.721 10.623 1.00 96.50 83 LEU A C 1
ATOM 635 O O . LEU A 1 83 ? -19.233 -2.964 11.616 1.00 96.50 83 LEU A O 1
ATOM 639 N N . ALA A 1 84 ? -19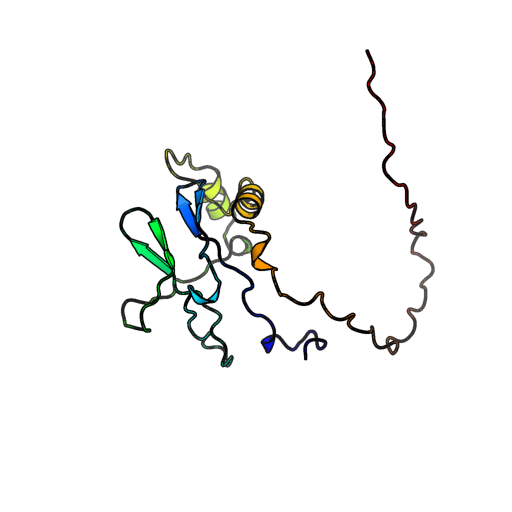.487 -3.028 9.394 1.00 96.12 84 ALA A N 1
ATOM 640 C CA . ALA A 1 84 ? -18.164 -3.589 9.140 1.00 96.12 84 ALA A CA 1
ATOM 641 C C . ALA A 1 84 ? -17.069 -2.520 9.247 1.00 96.12 84 ALA A C 1
ATOM 643 O O . ALA A 1 84 ? -16.008 -2.809 9.795 1.00 96.12 84 ALA A O 1
ATOM 644 N N . LYS A 1 85 ? -17.333 -1.294 8.770 1.00 97.06 85 LYS A N 1
ATOM 645 C CA . LYS A 1 85 ? -16.428 -0.152 8.963 1.00 97.06 85 LYS A CA 1
ATOM 646 C C . LYS A 1 85 ? -16.243 0.143 10.454 1.00 97.06 85 LYS A C 1
ATOM 648 O O . LYS A 1 85 ? -15.108 0.176 10.916 1.00 97.06 85 LYS A O 1
ATOM 653 N N . ASP A 1 86 ? -17.337 0.238 11.209 1.00 96.06 86 ASP A N 1
ATOM 654 C CA . ASP A 1 86 ? -17.323 0.474 12.659 1.00 96.06 86 ASP A CA 1
ATOM 655 C C . ASP A 1 86 ? -16.542 -0.628 13.384 1.00 96.06 86 ASP A C 1
ATOM 657 O O . ASP A 1 86 ? -15.651 -0.347 14.175 1.00 96.06 86 ASP A O 1
ATOM 661 N N . ALA A 1 87 ? -16.785 -1.901 13.053 1.00 95.25 87 ALA A N 1
ATOM 662 C CA . ALA A 1 87 ? -16.052 -3.014 13.657 1.00 95.25 87 ALA A CA 1
ATOM 663 C C . ALA A 1 87 ? -14.543 -2.983 13.356 1.00 95.25 87 ALA A C 1
ATOM 665 O O . ALA A 1 87 ? -13.742 -3.404 14.188 1.00 95.25 87 ALA A O 1
ATOM 666 N N . LEU A 1 88 ? -14.134 -2.509 12.179 1.00 95.12 88 LEU A N 1
ATOM 667 C CA . LEU A 1 88 ? -12.718 -2.378 11.832 1.00 95.12 88 LEU A CA 1
ATOM 668 C C . LEU A 1 88 ? -12.061 -1.167 12.507 1.00 95.12 88 LEU A C 1
ATOM 670 O O . LEU A 1 88 ? -10.862 -1.218 12.765 1.00 95.12 88 LEU A O 1
ATOM 674 N N . THR A 1 89 ? -12.829 -0.126 12.823 1.00 95.06 89 THR A N 1
ATOM 675 C CA . THR A 1 89 ? -12.342 1.110 13.452 1.00 95.06 89 THR A CA 1
ATOM 676 C C . THR A 1 89 ? -12.342 1.039 14.983 1.00 95.06 89 THR A C 1
ATOM 678 O O . THR A 1 89 ? -11.374 1.452 15.614 1.00 95.06 89 THR A O 1
ATOM 681 N N . ASP A 1 90 ? -13.394 0.489 15.590 1.00 91.81 90 ASP A N 1
ATOM 682 C CA . ASP A 1 90 ? -13.636 0.568 17.039 1.00 91.81 90 ASP A CA 1
ATOM 683 C C . ASP A 1 90 ? -12.932 -0.535 17.843 1.00 91.81 90 ASP A C 1
ATOM 685 O O . ASP A 1 90 ? -12.838 -0.468 19.074 1.00 91.81 90 ASP A O 1
ATOM 689 N N . VAL A 1 91 ? -12.451 -1.586 17.176 1.00 91.50 91 VAL A N 1
ATOM 690 C CA . VAL A 1 91 ? -11.731 -2.676 17.839 1.00 91.50 91 VAL A CA 1
ATOM 691 C C . VAL A 1 91 ? -10.374 -2.184 18.331 1.00 91.50 91 VAL A C 1
ATOM 693 O O . VAL A 1 91 ? -9.577 -1.618 17.588 1.00 91.50 91 VAL A O 1
ATOM 696 N N . GLN A 1 92 ? -10.071 -2.471 19.598 1.00 88.88 92 GLN A N 1
ATOM 697 C CA . GLN A 1 92 ? -8.746 -2.228 20.148 1.00 88.88 92 GLN A CA 1
ATOM 698 C C . GLN A 1 92 ? -7.782 -3.330 19.703 1.00 88.88 92 GLN A C 1
ATOM 700 O O . GLN A 1 92 ? -7.743 -4.425 20.266 1.00 88.88 92 GLN A O 1
ATOM 705 N N . TYR A 1 93 ? -6.975 -3.023 18.697 1.00 87.62 93 TYR A N 1
ATOM 706 C CA . TYR A 1 93 ? -5.885 -3.881 18.261 1.00 87.62 93 TYR A CA 1
ATOM 707 C C . TYR A 1 93 ? -4.654 -3.652 19.153 1.00 87.62 93 TYR A C 1
ATOM 709 O O . TYR A 1 93 ? -4.105 -2.557 19.210 1.00 87.62 93 TYR A O 1
ATOM 717 N N . GLU A 1 94 ? -4.203 -4.678 19.882 1.00 86.06 94 GLU A N 1
ATOM 718 C CA . GLU A 1 94 ? -3.111 -4.512 20.862 1.00 86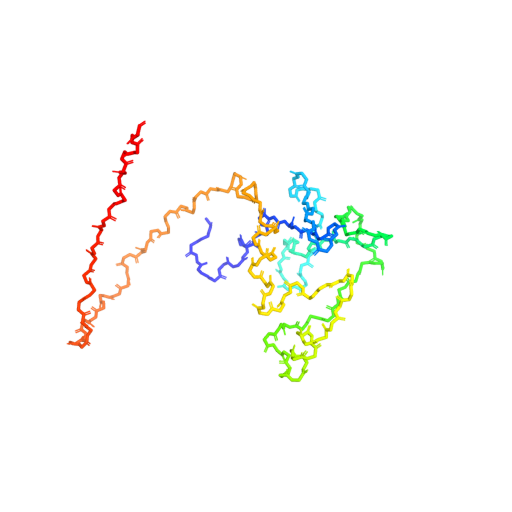.06 94 GLU A CA 1
ATOM 719 C C . GLU A 1 94 ? -1.723 -4.314 20.230 1.00 86.06 94 GLU A C 1
ATOM 721 O O . GLU A 1 94 ? -0.857 -3.654 20.807 1.00 86.06 94 GLU A O 1
ATOM 726 N N . LYS A 1 95 ? -1.480 -4.961 19.085 1.00 86.56 95 LYS A N 1
ATOM 727 C CA . LYS A 1 95 ? -0.172 -5.027 18.396 1.00 86.56 95 LYS A CA 1
ATOM 728 C C . LYS A 1 95 ? -0.266 -4.775 16.894 1.00 86.56 95 LYS A C 1
ATOM 730 O O . LYS A 1 95 ? 0.710 -4.952 16.177 1.00 86.56 95 LYS A O 1
ATOM 735 N N . THR A 1 96 ? -1.457 -4.449 16.415 1.00 87.62 96 THR A N 1
ATOM 736 C CA . THR A 1 96 ? -1.748 -4.232 14.998 1.00 87.62 96 THR A CA 1
ATOM 737 C C . THR A 1 96 ? -2.629 -2.999 14.872 1.00 87.62 96 THR A C 1
ATOM 739 O O . THR A 1 96 ? -3.041 -2.432 15.879 1.00 87.62 96 THR A O 1
ATOM 742 N N . GLN A 1 97 ? -2.891 -2.572 13.646 1.00 89.69 97 GLN A N 1
ATOM 743 C CA . GLN A 1 97 ? -3.826 -1.497 13.342 1.00 89.69 97 GLN A CA 1
ATOM 744 C C . GLN A 1 97 ? -4.418 -1.733 11.956 1.00 89.69 97 GLN A C 1
ATOM 746 O O . GLN A 1 97 ? -3.820 -2.444 11.142 1.00 89.69 97 GLN A O 1
ATOM 751 N N . VAL A 1 98 ? -5.579 -1.141 11.684 1.00 93.19 98 VAL A N 1
ATOM 752 C CA . VAL A 1 98 ? -6.186 -1.164 10.350 1.00 93.19 98 VAL A CA 1
ATOM 753 C C . VAL A 1 98 ? -5.624 0.015 9.554 1.00 93.19 98 VAL A C 1
ATOM 755 O O . VAL A 1 98 ? -5.981 1.151 9.838 1.00 93.19 98 VAL A O 1
ATOM 758 N N . PRO A 1 99 ? -4.765 -0.206 8.542 1.00 91.75 99 PRO A N 1
ATOM 759 C CA . PRO A 1 99 ? -4.014 0.885 7.919 1.00 91.75 99 PRO A CA 1
ATOM 760 C C . PRO A 1 99 ? -4.833 1.728 6.928 1.00 91.75 99 PRO A C 1
ATOM 762 O O . PRO A 1 99 ? -4.323 2.699 6.384 1.00 91.75 99 PRO A O 1
ATOM 765 N N . PHE A 1 100 ? -6.075 1.333 6.648 1.00 93.31 100 PHE A N 1
ATOM 766 C CA . PHE A 1 100 ? -6.934 1.934 5.626 1.00 93.31 100 PHE A CA 1
ATOM 767 C C . PHE A 1 100 ? -8.257 2.470 6.187 1.00 93.31 100 PHE A C 1
ATOM 769 O O . PHE A 1 100 ? -9.149 2.798 5.408 1.00 93.31 100 PHE A O 1
ATOM 776 N N . ASN A 1 101 ? -8.415 2.514 7.515 1.00 94.31 101 ASN A N 1
ATOM 777 C CA . ASN A 1 101 ? -9.566 3.184 8.117 1.00 94.31 101 ASN A CA 1
ATOM 778 C C . ASN A 1 101 ? -9.429 4.712 7.945 1.00 94.31 101 ASN A C 1
ATOM 780 O O . ASN A 1 101 ? -8.346 5.223 7.650 1.00 94.31 101 ASN A O 1
ATOM 784 N N . ASP A 1 102 ? -10.515 5.447 8.169 1.00 94.00 102 ASP A N 1
ATOM 785 C CA . ASP A 1 102 ? -10.543 6.897 7.941 1.00 94.00 102 ASP A CA 1
ATOM 786 C C . ASP A 1 102 ? -9.558 7.677 8.839 1.00 94.00 102 ASP A C 1
ATOM 788 O O . ASP A 1 102 ? -9.091 8.748 8.456 1.00 94.00 102 ASP A O 1
ATOM 792 N N . ALA A 1 103 ? -9.233 7.156 10.028 1.00 92.81 103 ALA A N 1
ATOM 793 C CA . ALA A 1 103 ? -8.342 7.810 10.988 1.00 92.81 103 ALA A CA 1
ATOM 794 C C . ALA A 1 103 ? -6.852 7.638 10.638 1.00 92.81 103 ALA A C 1
ATOM 796 O O . ALA A 1 103 ? -6.054 8.543 10.883 1.00 92.81 103 ALA A O 1
ATOM 797 N N . ASP A 1 104 ? -6.487 6.496 10.054 1.00 92.19 104 ASP A N 1
ATOM 798 C CA . ASP A 1 104 ? -5.102 6.079 9.841 1.00 92.19 104 ASP A CA 1
ATOM 799 C C . ASP A 1 104 ? -4.653 6.224 8.381 1.00 92.19 104 ASP A C 1
ATOM 801 O O . ASP A 1 104 ? -3.453 6.361 8.134 1.00 92.19 104 ASP A O 1
ATOM 805 N N . LEU A 1 105 ? -5.581 6.236 7.412 1.00 93.19 105 LEU A N 1
ATOM 806 C CA . LEU A 1 105 ? -5.266 6.173 5.979 1.00 93.19 105 LEU A CA 1
ATOM 807 C C . LEU A 1 105 ? -4.229 7.216 5.545 1.00 93.19 105 LEU A C 1
ATOM 809 O O . LEU A 1 105 ? -3.227 6.852 4.933 1.00 93.19 105 LEU A O 1
ATOM 813 N N . GLN A 1 106 ? -4.430 8.499 5.865 1.00 95.00 106 GLN A N 1
ATOM 814 C CA . GLN A 1 106 ? -3.500 9.547 5.426 1.00 95.00 106 GLN A CA 1
ATOM 815 C C . GLN A 1 106 ? -2.107 9.361 6.038 1.00 95.00 106 GLN A C 1
ATOM 817 O O . GLN A 1 106 ? -1.111 9.435 5.326 1.00 95.00 106 GLN A O 1
ATOM 822 N N . ALA A 1 107 ? -2.031 9.051 7.334 1.00 92.56 107 ALA A N 1
ATOM 823 C CA . ALA A 1 107 ? -0.756 8.821 8.006 1.00 92.56 107 ALA A CA 1
ATOM 824 C C . ALA A 1 107 ? -0.017 7.604 7.424 1.00 92.56 107 ALA A C 1
ATOM 826 O O . ALA A 1 107 ? 1.207 7.627 7.295 1.00 92.56 107 ALA A O 1
ATOM 827 N N . GLN A 1 108 ? -0.749 6.555 7.036 1.00 92.50 108 GLN A N 1
ATOM 828 C CA . GLN A 1 108 ? -0.162 5.401 6.358 1.00 92.50 108 GLN A CA 1
ATOM 829 C C . GLN A 1 108 ? 0.303 5.732 4.942 1.00 92.50 108 GLN A C 1
ATOM 831 O O . GLN A 1 108 ? 1.381 5.294 4.551 1.00 92.50 108 GLN A O 1
ATOM 836 N N . MET A 1 109 ? -0.453 6.534 4.191 1.00 93.06 109 MET A N 1
ATOM 837 C CA . MET A 1 109 ? -0.044 7.002 2.864 1.00 93.06 109 MET A CA 1
ATOM 838 C C . MET A 1 109 ? 1.224 7.860 2.935 1.00 93.06 109 MET A C 1
ATOM 840 O O . MET A 1 109 ? 2.149 7.636 2.155 1.00 93.06 109 MET A O 1
ATOM 844 N N . ASP A 1 110 ? 1.305 8.776 3.901 1.00 93.50 110 ASP A N 1
ATOM 845 C CA . ASP A 1 110 ? 2.483 9.620 4.120 1.00 93.50 110 ASP A CA 1
ATOM 846 C C . ASP A 1 110 ? 3.708 8.779 4.513 1.00 93.50 110 ASP A C 1
ATOM 848 O O . ASP A 1 110 ? 4.807 9.004 4.010 1.00 93.50 110 ASP A O 1
ATOM 852 N N . ALA A 1 111 ? 3.526 7.775 5.377 1.00 91.38 111 ALA A N 1
ATOM 853 C CA . ALA A 1 111 ? 4.602 6.874 5.794 1.00 91.38 111 ALA A CA 1
ATOM 854 C C . ALA A 1 111 ? 5.053 5.916 4.676 1.00 91.38 111 ALA A C 1
ATOM 856 O O . ALA A 1 111 ? 6.228 5.549 4.603 1.00 91.38 111 ALA A O 1
ATOM 857 N N . ALA A 1 112 ? 4.131 5.510 3.803 1.00 91.88 112 ALA A N 1
ATOM 858 C CA . ALA A 1 112 ? 4.408 4.658 2.654 1.00 91.88 112 ALA A CA 1
ATOM 859 C C . ALA A 1 112 ? 5.016 5.432 1.473 1.00 91.88 112 ALA A C 1
ATOM 861 O O . ALA A 1 112 ? 5.607 4.813 0.584 1.00 91.88 112 ALA A O 1
ATOM 862 N N . TYR A 1 113 ? 4.869 6.757 1.428 1.00 92.00 113 TYR A N 1
ATOM 863 C CA . TYR A 1 113 ? 5.346 7.588 0.329 1.00 92.00 113 TYR A CA 1
ATOM 864 C C . TYR A 1 113 ? 6.873 7.562 0.199 1.00 92.00 113 TYR A C 1
ATOM 866 O O . TYR A 1 113 ? 7.618 7.612 1.177 1.00 92.00 113 TYR A O 1
ATOM 874 N N . GLN A 1 114 ? 7.346 7.521 -1.048 1.00 90.75 114 GLN A N 1
ATOM 875 C CA . GLN A 1 114 ? 8.761 7.618 -1.386 1.00 90.75 114 GLN A CA 1
ATOM 876 C C . GLN A 1 114 ? 8.920 8.487 -2.631 1.00 90.75 114 GLN A C 1
ATOM 878 O O . GLN A 1 114 ? 8.449 8.130 -3.708 1.00 90.75 114 GLN A O 1
ATOM 883 N N . GLU A 1 115 ? 9.645 9.600 -2.507 1.00 89.44 115 GLU A N 1
ATOM 884 C CA . GLU A 1 115 ? 9.868 10.543 -3.616 1.00 89.44 115 GLU A CA 1
ATOM 885 C C . GLU A 1 115 ? 10.506 9.863 -4.837 1.00 89.44 115 GLU A C 1
ATOM 887 O O . GLU A 1 115 ? 10.150 10.131 -5.983 1.00 89.44 115 GLU A O 1
ATOM 892 N N . ARG A 1 116 ? 11.390 8.889 -4.597 1.00 87.88 116 ARG A N 1
ATOM 893 C CA . ARG A 1 116 ? 12.065 8.123 -5.653 1.00 87.88 116 ARG A CA 1
ATOM 894 C C . ARG A 1 116 ? 11.133 7.323 -6.567 1.00 87.88 116 ARG A C 1
ATOM 896 O O . ARG A 1 116 ? 11.586 6.920 -7.631 1.00 87.88 116 ARG A O 1
ATOM 903 N N . PHE A 1 117 ? 9.872 7.085 -6.193 1.00 88.19 117 PHE A N 1
ATOM 904 C CA . PHE A 1 117 ? 8.896 6.450 -7.090 1.00 88.19 117 PHE A CA 1
ATOM 905 C C . PHE A 1 117 ? 8.673 7.253 -8.367 1.00 88.19 117 PHE A C 1
ATOM 907 O O . PHE A 1 117 ? 8.361 6.692 -9.409 1.00 88.19 117 PHE A O 1
ATOM 914 N N . PHE A 1 118 ? 8.902 8.559 -8.306 1.00 84.50 118 PHE A N 1
ATOM 915 C CA . PHE A 1 118 ? 8.710 9.458 -9.433 1.00 84.50 118 PHE A CA 1
ATOM 916 C C . PHE A 1 118 ? 10.019 9.766 -10.170 1.00 84.50 118 PHE A C 1
ATOM 918 O O . PHE A 1 118 ? 10.028 10.519 -11.143 1.00 84.50 118 PHE A O 1
ATOM 925 N N . ALA A 1 119 ? 11.141 9.173 -9.747 1.00 82.88 119 ALA A N 1
ATOM 926 C CA . ALA A 1 119 ? 12.432 9.409 -10.375 1.00 82.88 119 ALA A CA 1
ATOM 927 C C . ALA A 1 119 ? 12.443 8.882 -11.819 1.00 82.88 119 ALA A C 1
ATOM 929 O O . ALA A 1 119 ? 12.220 7.700 -12.070 1.00 82.88 119 ALA A O 1
ATOM 930 N N . GLY A 1 120 ? 12.740 9.764 -12.774 1.00 73.44 120 GLY A N 1
ATOM 931 C CA . GLY A 1 120 ? 12.799 9.410 -14.195 1.00 73.44 120 GLY A CA 1
ATOM 932 C C . GLY A 1 120 ? 11.436 9.314 -14.883 1.00 73.44 120 GLY A C 1
ATOM 933 O O . GLY A 1 120 ? 11.401 9.021 -16.078 1.00 73.44 120 GLY A O 1
ATOM 934 N N . ILE A 1 121 ? 10.339 9.601 -14.174 1.00 74.19 121 ILE A N 1
ATOM 935 C CA . ILE A 1 121 ? 9.052 9.863 -14.816 1.00 74.19 121 ILE A CA 1
ATOM 936 C C . ILE A 1 121 ? 9.161 11.245 -15.466 1.00 74.19 121 ILE A C 1
ATOM 938 O O . ILE A 1 121 ? 9.478 12.211 -14.767 1.00 74.19 121 ILE A O 1
ATOM 942 N N . PRO A 1 122 ? 8.962 11.360 -16.791 1.00 68.00 122 PRO A N 1
ATOM 943 C CA . PRO A 1 122 ? 8.908 12.665 -17.427 1.00 68.00 122 PRO A CA 1
ATOM 944 C C . PRO A 1 122 ? 7.789 13.470 -16.767 1.00 68.00 122 PRO A C 1
ATOM 946 O O . PRO A 1 122 ? 6.702 12.930 -16.558 1.00 68.00 122 PRO A O 1
ATOM 949 N N . GLU A 1 123 ? 8.025 14.751 -16.472 1.00 64.25 123 GLU A N 1
ATOM 950 C CA . GLU A 1 123 ? 6.901 15.659 -16.239 1.00 64.25 123 GLU A CA 1
ATOM 951 C C . GLU A 1 123 ? 5.945 15.486 -17.418 1.00 64.25 123 GLU A C 1
ATOM 953 O O . GLU A 1 123 ? 6.399 15.444 -18.568 1.00 64.25 123 GLU A O 1
ATOM 958 N N . VAL A 1 124 ? 4.661 15.251 -17.121 1.00 60.56 124 VAL A N 1
ATOM 959 C CA . VAL A 1 124 ? 3.633 15.027 -18.141 1.00 60.56 124 VAL A CA 1
ATOM 960 C C . VAL A 1 124 ? 3.819 16.124 -19.178 1.00 60.56 124 VAL A C 1
ATOM 962 O O . VAL A 1 124 ? 3.712 17.301 -18.839 1.00 60.56 124 VAL A O 1
ATOM 965 N N . ALA A 1 125 ? 4.201 15.742 -20.403 1.00 50.81 125 ALA A N 1
ATOM 966 C CA . ALA A 1 125 ? 4.299 16.696 -21.495 1.00 50.81 125 ALA A CA 1
ATOM 967 C C . ALA A 1 125 ? 2.945 17.387 -21.543 1.00 50.81 125 ALA A C 1
ATOM 969 O O . ALA A 1 125 ? 1.954 16.657 -21.604 1.00 50.81 125 ALA A O 1
ATOM 970 N N . ASP A 1 126 ? 2.928 18.723 -21.419 1.00 52.38 126 ASP A N 1
ATOM 971 C CA . ASP A 1 126 ? 1.709 19.530 -21.451 1.00 52.38 126 ASP A CA 1
ATOM 972 C C . ASP A 1 126 ? 0.779 18.894 -22.476 1.00 52.38 126 ASP A C 1
ATOM 974 O O . ASP A 1 126 ? 1.079 18.862 -23.674 1.00 52.38 126 ASP A O 1
ATOM 978 N N . CYS A 1 127 ? -0.287 18.257 -21.986 1.00 57.12 127 CYS A N 1
ATOM 979 C CA . CYS A 1 127 ? -1.350 17.809 -22.852 1.00 57.12 127 CYS A CA 1
ATOM 980 C C . CYS A 1 127 ? -1.908 19.118 -23.371 1.00 57.12 127 CYS A C 1
ATOM 982 O O . CYS A 1 127 ? -2.695 19.748 -22.663 1.00 57.12 127 CYS A O 1
ATOM 984 N N . ASP A 1 128 ? -1.416 19.570 -24.528 1.00 53.00 128 ASP A N 1
ATOM 985 C CA . ASP A 1 128 ? -1.952 20.733 -25.206 1.00 53.00 128 ASP A CA 1
ATOM 986 C C . ASP A 1 128 ? -3.455 20.499 -25.219 1.00 53.00 128 ASP A C 1
ATOM 988 O O . ASP A 1 128 ? -3.951 19.557 -25.848 1.00 53.00 128 ASP A O 1
ATOM 992 N N . LEU A 1 129 ? -4.165 21.287 -24.409 1.00 50.59 129 LEU A N 1
ATOM 993 C CA . LEU A 1 129 ? -5.607 21.337 -24.428 1.00 50.59 129 LEU A CA 1
ATOM 994 C C . LEU A 1 129 ? -5.904 21.731 -25.859 1.00 50.59 129 LEU A C 1
ATOM 996 O O . LEU A 1 129 ? -5.737 22.895 -26.215 1.00 50.59 129 LEU A O 1
ATOM 1000 N N . VAL A 1 130 ? -6.238 20.753 -26.700 1.00 46.56 130 VAL A N 1
ATOM 1001 C CA . VAL A 1 130 ? -6.645 21.027 -28.067 1.00 46.56 130 VAL A CA 1
ATOM 1002 C C . VAL A 1 130 ? -7.761 22.054 -27.915 1.00 46.56 130 VAL A C 1
ATOM 1004 O O . VAL A 1 130 ? -8.792 21.760 -27.302 1.00 46.56 130 VAL A O 1
ATOM 1007 N N . GLU A 1 131 ? -7.504 23.286 -28.363 1.00 49.78 131 GLU A N 1
ATOM 1008 C CA . GLU A 1 131 ? -8.382 24.458 -28.251 1.00 49.78 131 GLU A CA 1
ATOM 1009 C C . GLU A 1 131 ? -9.655 24.305 -29.111 1.00 49.78 131 GLU A C 1
ATOM 1011 O O . GLU A 1 131 ? -10.156 25.258 -29.692 1.00 49.78 131 GLU A O 1
ATOM 1016 N N . ASP A 1 132 ? -10.216 23.102 -29.190 1.00 49.38 132 ASP A N 1
ATOM 1017 C CA . ASP A 1 132 ? -11.466 22.794 -29.880 1.00 49.38 132 ASP A CA 1
ATOM 1018 C C . ASP A 1 132 ? -12.586 22.430 -28.898 1.00 49.38 132 ASP A C 1
ATOM 1020 O O . ASP A 1 132 ? -13.613 21.859 -29.276 1.00 49.38 132 ASP A O 1
ATOM 1024 N N . ARG A 1 133 ? -12.457 22.806 -27.616 1.00 47.84 133 ARG A N 1
ATOM 1025 C CA . ARG A 1 133 ? -13.646 22.888 -26.764 1.00 47.84 133 ARG A CA 1
ATOM 1026 C C . ARG A 1 133 ? -14.405 24.158 -27.177 1.00 47.84 133 ARG A C 1
ATOM 1028 O O . ARG A 1 133 ? -13.856 25.247 -27.006 1.00 47.84 133 ARG A O 1
ATOM 1035 N N . PRO A 1 134 ? -15.644 24.065 -27.702 1.00 48.09 134 PRO A N 1
ATOM 1036 C CA . PRO A 1 134 ? -16.422 25.253 -28.036 1.00 48.09 134 PRO A CA 1
ATOM 1037 C C . PRO A 1 134 ? -16.504 26.157 -26.798 1.00 48.09 134 PRO A C 1
ATOM 1039 O O . PRO A 1 134 ? -16.642 25.633 -25.684 1.00 48.09 134 PRO A O 1
ATOM 1042 N N . PRO A 1 135 ? -16.374 27.488 -26.961 1.00 45.62 135 PRO A N 1
ATOM 1043 C CA . PRO A 1 135 ? -16.274 28.401 -25.834 1.00 45.62 135 PRO A CA 1
ATOM 1044 C C . PRO A 1 135 ? -17.453 28.178 -24.891 1.00 45.62 135 PRO A C 1
ATOM 1046 O O . PRO A 1 135 ? -18.606 28.110 -25.330 1.00 45.62 135 PRO A O 1
ATOM 1049 N N . LYS A 1 136 ? -17.155 28.029 -23.594 1.00 47.59 136 LYS A N 1
ATOM 1050 C CA . LYS A 1 136 ? -18.185 28.007 -22.557 1.00 47.59 136 LYS A CA 1
ATOM 1051 C C . LYS A 1 136 ? -18.999 29.287 -22.718 1.00 47.59 136 LYS A C 1
ATOM 1053 O O . LYS A 1 136 ? -18.463 30.384 -22.623 1.00 47.59 136 LYS A O 1
ATOM 1058 N N . VAL A 1 137 ? -20.283 29.133 -23.018 1.00 46.56 137 VAL A N 1
ATOM 1059 C CA . VAL A 1 137 ? -21.229 30.240 -22.951 1.00 46.56 137 VAL A CA 1
ATOM 1060 C C . VAL A 1 137 ? -21.353 30.584 -21.473 1.00 46.56 137 VAL A C 1
ATOM 1062 O O . VAL A 1 137 ? -21.851 29.766 -20.700 1.00 46.56 137 VAL A O 1
ATOM 1065 N N . ASP A 1 138 ? -20.855 31.756 -21.084 1.00 42.00 138 ASP A N 1
ATOM 1066 C CA . ASP A 1 138 ? -21.038 32.296 -19.741 1.00 42.00 138 ASP A CA 1
ATOM 1067 C C . ASP A 1 138 ? -22.541 32.408 -19.463 1.00 42.00 138 ASP A C 1
ATOM 1069 O O . ASP A 1 138 ? -23.242 33.260 -20.019 1.00 42.00 138 ASP A O 1
ATOM 1073 N N . THR A 1 139 ? -23.061 31.520 -18.619 1.00 50.50 139 THR A N 1
ATOM 1074 C CA . THR A 1 139 ? -24.383 31.721 -18.021 1.00 50.50 139 THR A CA 1
ATOM 1075 C C . THR A 1 139 ? -24.210 32.711 -16.862 1.00 50.50 139 THR A C 1
ATOM 1077 O O . THR A 1 139 ? -23.259 32.543 -16.099 1.00 50.50 139 THR A O 1
ATOM 1080 N N . PRO A 1 140 ? -25.068 33.735 -16.692 1.00 49.88 140 PRO A N 1
ATOM 1081 C CA . PRO A 1 140 ? -24.741 34.931 -15.899 1.00 49.88 140 PRO A CA 1
ATOM 1082 C C . PRO A 1 140 ? -24.653 34.787 -14.365 1.00 49.88 140 PRO A C 1
ATOM 1084 O O . 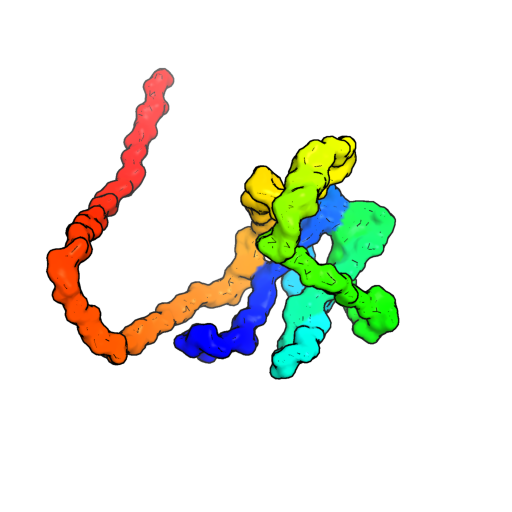PRO A 1 140 ? -24.706 35.810 -13.689 1.00 49.88 140 PRO A O 1
ATOM 1087 N N . ASP A 1 141 ? -24.534 33.584 -13.799 1.00 48.72 141 ASP A N 1
ATOM 1088 C CA . ASP A 1 141 ? -24.741 33.355 -12.358 1.00 48.72 141 ASP A CA 1
ATOM 1089 C C . ASP A 1 141 ? -23.535 32.796 -11.574 1.00 48.72 141 ASP A C 1
ATOM 1091 O O . ASP A 1 141 ? -23.694 32.465 -10.400 1.00 48.72 141 ASP A O 1
ATOM 1095 N N . ASP A 1 142 ? -22.319 32.751 -12.136 1.00 43.03 142 ASP A N 1
ATOM 1096 C CA . ASP A 1 142 ? -21.122 32.430 -11.336 1.00 43.03 142 ASP A CA 1
ATOM 1097 C C . ASP A 1 142 ? -20.430 33.702 -10.791 1.00 43.03 142 ASP A C 1
ATOM 1099 O O . ASP A 1 142 ? -20.053 34.589 -11.567 1.00 43.03 142 ASP A O 1
ATOM 1103 N N . PRO A 1 143 ? -20.232 33.836 -9.462 1.00 46.03 143 PRO A N 1
ATOM 1104 C CA . PRO A 1 143 ? -19.511 34.966 -8.887 1.00 46.03 143 PRO A CA 1
ATOM 1105 C C . PRO A 1 143 ? -18.005 34.887 -9.207 1.00 46.03 143 PRO A C 1
ATOM 1107 O O . PRO A 1 143 ? -17.433 33.797 -9.258 1.00 46.03 143 PRO A O 1
ATOM 1110 N N . PRO A 1 144 ? -17.320 36.033 -9.394 1.00 43.56 144 PRO A N 1
ATOM 1111 C CA . PRO A 1 144 ? -15.949 36.050 -9.886 1.00 43.56 144 PRO A CA 1
ATOM 1112 C C . PRO A 1 144 ? -14.980 35.446 -8.866 1.00 43.56 144 PRO A C 1
ATOM 1114 O O . PRO A 1 144 ? -14.838 35.941 -7.746 1.00 43.56 144 PRO A O 1
ATOM 1117 N N . VAL A 1 145 ? -14.250 34.411 -9.284 1.00 42.25 145 VAL A N 1
ATOM 1118 C CA . VAL A 1 145 ? -13.093 33.893 -8.549 1.00 42.25 145 VAL A CA 1
ATOM 1119 C C . VAL A 1 145 ? -11.944 34.890 -8.716 1.00 42.25 145 VAL A C 1
ATOM 1121 O O . VAL A 1 145 ? -11.205 34.866 -9.698 1.00 42.25 145 VAL A O 1
ATOM 1124 N N . THR A 1 146 ? -11.791 35.809 -7.765 1.00 36.16 146 THR A N 1
ATOM 1125 C CA . THR A 1 146 ? -10.573 36.621 -7.647 1.00 36.16 146 THR A CA 1
ATOM 1126 C C . THR A 1 146 ? -9.401 35.730 -7.248 1.00 36.16 146 THR A C 1
ATOM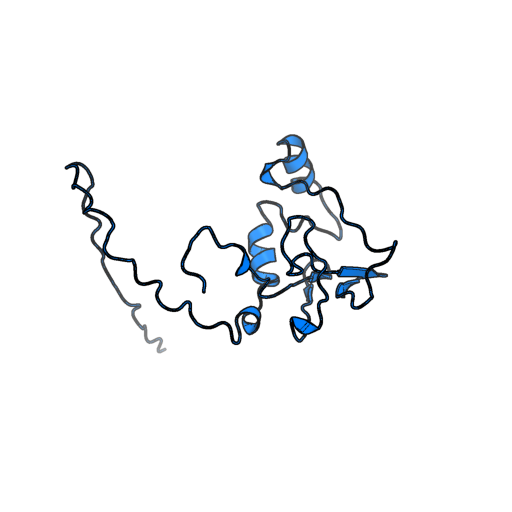 1128 O O . THR A 1 146 ? -9.303 35.287 -6.105 1.00 36.16 146 THR A O 1
ATOM 1131 N N . VAL A 1 147 ? -8.495 35.494 -8.195 1.00 43.12 147 VAL A N 1
ATOM 1132 C CA . VAL A 1 147 ? -7.175 34.910 -7.945 1.00 43.12 147 VAL A CA 1
ATOM 1133 C C . VAL A 1 147 ? -6.316 35.970 -7.256 1.00 43.12 147 VAL A C 1
ATOM 1135 O O . VAL A 1 147 ? -5.891 36.933 -7.892 1.00 43.12 147 VAL A O 1
ATOM 1138 N N . THR A 1 148 ? -6.051 35.808 -5.959 1.00 38.00 148 THR A N 1
ATOM 1139 C CA . THR A 1 148 ? -5.066 36.636 -5.248 1.00 38.00 148 THR A CA 1
ATOM 1140 C C . THR A 1 148 ? -3.856 35.785 -4.892 1.00 38.00 148 THR A C 1
ATOM 1142 O O . THR A 1 148 ? -3.827 35.103 -3.871 1.00 38.00 148 THR A O 1
ATOM 1145 N N . THR A 1 149 ? -2.836 35.847 -5.744 1.00 43.06 149 THR A N 1
ATOM 1146 C CA . THR A 1 149 ? -1.469 35.428 -5.425 1.00 43.06 149 THR A CA 1
ATOM 1147 C C . THR A 1 149 ? -0.939 36.269 -4.264 1.00 43.06 149 THR A C 1
ATOM 1149 O O . THR A 1 149 ? -0.953 37.499 -4.321 1.00 43.06 149 THR A O 1
ATOM 1152 N N . SER A 1 150 ? -0.434 35.634 -3.209 1.00 39.78 150 SER A N 1
ATOM 1153 C CA . SER A 1 150 ? 0.398 36.296 -2.198 1.00 39.78 150 SER A CA 1
ATOM 1154 C C . SER A 1 150 ? 1.451 35.318 -1.680 1.00 39.78 150 SER A C 1
ATOM 1156 O O . SER A 1 150 ? 1.129 34.286 -1.101 1.00 39.78 150 SER A O 1
ATOM 1158 N N . ALA A 1 151 ? 2.714 35.650 -1.955 1.00 47.19 151 ALA A N 1
ATOM 1159 C CA . ALA A 1 151 ? 3.913 34.929 -1.538 1.00 47.19 151 ALA A CA 1
ATOM 1160 C C . ALA A 1 151 ? 4.105 34.953 -0.002 1.00 47.19 151 ALA A C 1
ATOM 1162 O O . ALA A 1 151 ? 3.626 35.886 0.652 1.00 47.19 151 ALA A O 1
ATOM 1163 N N . PRO A 1 152 ? 4.841 33.991 0.591 1.00 45.69 152 PRO A N 1
ATOM 1164 C CA . PRO A 1 152 ? 5.116 33.999 2.021 1.00 45.69 152 PRO A CA 1
ATOM 1165 C C . PRO A 1 152 ? 6.142 35.076 2.405 1.00 45.69 152 PRO A C 1
ATOM 1167 O O . PRO A 1 152 ? 7.172 35.259 1.759 1.00 45.69 152 PRO A O 1
ATOM 1170 N N . LYS A 1 153 ? 5.839 35.780 3.498 1.00 37.22 153 LYS A N 1
ATOM 1171 C CA . LYS A 1 153 ? 6.658 36.815 4.137 1.00 37.22 153 LYS A CA 1
ATOM 1172 C C . LYS A 1 153 ? 7.742 36.169 5.010 1.00 37.22 153 LYS A C 1
ATOM 1174 O O . LYS A 1 153 ? 7.423 35.404 5.912 1.00 37.22 153 LYS A O 1
ATOM 1179 N N . THR A 1 154 ? 9.004 36.524 4.782 1.00 44.06 154 THR A N 1
ATOM 1180 C CA . THR A 1 154 ? 10.140 36.195 5.658 1.00 44.06 154 THR A CA 1
ATOM 1181 C C . THR A 1 154 ? 10.096 37.055 6.929 1.00 44.06 154 THR A C 1
ATOM 1183 O O . THR A 1 154 ? 10.017 38.281 6.834 1.00 44.06 154 THR 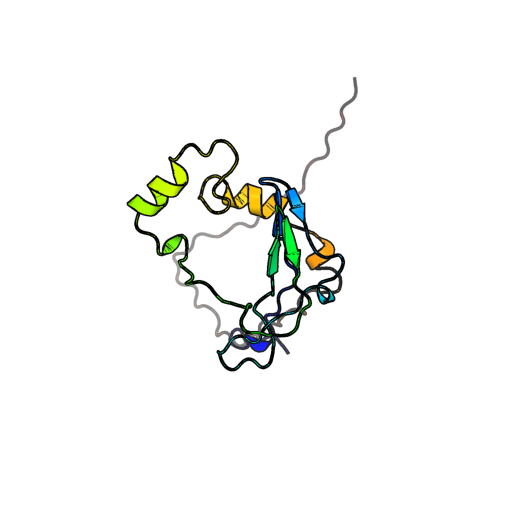A O 1
ATOM 1186 N N . GLU A 1 155 ? 10.177 36.446 8.115 1.00 51.25 155 GLU A N 1
ATOM 1187 C CA . GLU A 1 155 ? 10.430 37.144 9.387 1.00 51.25 155 GLU A CA 1
ATOM 1188 C C . GLU A 1 155 ? 11.899 36.980 9.821 1.00 51.25 155 GLU A C 1
ATOM 1190 O O . GLU A 1 155 ? 12.449 35.886 9.691 1.00 51.25 155 GLU A O 1
ATOM 1195 N N . PRO A 1 156 ? 12.552 38.030 10.357 1.00 45.97 156 PRO A N 1
ATOM 1196 C CA . PRO A 1 156 ? 13.831 37.911 11.044 1.00 45.97 156 PRO A CA 1
ATOM 1197 C C . PRO A 1 156 ? 13.614 37.777 12.561 1.00 45.97 156 PRO A C 1
ATOM 1199 O O . PRO A 1 156 ? 13.011 38.651 13.182 1.00 45.97 156 PRO A O 1
ATOM 1202 N N . THR A 1 157 ? 14.151 36.728 13.188 1.00 45.00 157 THR A N 1
ATOM 1203 C CA . THR A 1 157 ? 14.239 36.637 14.656 1.00 45.00 157 THR A CA 1
ATOM 1204 C C . THR A 1 157 ? 15.655 36.991 15.098 1.00 45.00 157 THR A C 1
ATOM 1206 O O . THR A 1 157 ? 16.597 36.241 14.853 1.00 45.00 157 THR A O 1
ATOM 1209 N N . GLY A 1 158 ? 15.798 38.145 15.746 1.00 42.91 158 GLY A N 1
ATOM 1210 C CA . GLY A 1 158 ? 16.966 38.506 16.541 1.00 42.91 158 GLY A CA 1
ATOM 1211 C C . GLY A 1 158 ? 16.533 38.763 17.982 1.00 42.91 158 GLY A C 1
ATOM 1212 O O . GLY A 1 158 ? 15.539 39.455 18.206 1.00 42.91 158 GLY A O 1
ATOM 1213 N N . ALA A 1 159 ? 17.283 38.203 18.925 1.00 42.56 159 ALA A N 1
ATOM 1214 C CA . ALA A 1 159 ? 17.351 38.607 20.324 1.00 42.56 159 ALA A CA 1
ATOM 1215 C C . ALA A 1 159 ? 18.830 38.645 20.722 1.00 42.56 159 ALA A C 1
ATOM 1217 O O . ALA A 1 159 ? 19.571 37.749 20.254 1.00 42.56 159 ALA A O 1
#

pLDDT: mean 74.87, std 18.79, range [36.16, 97.06]

Sequence (159 aa):
MGCEEEDITGIWPVGVSYTADHLNWGTPSTISEISFRGANVGLDIGTHAKMQIHDNAISAFEGADDENIFERTLNSWESLPTLAKDALTDVQYEKTQVPFNDADLQAQMDAAYQERFFAGIPEVADCDLVEDRPPKVDTPDDPPVTVTTSAPKTEPTGA

Foldseek 3Di:
DPLPPPPCLPDAQLFDWFDQFQLAIDGDPDPVLWDFCDDPPPHPDGRHTAWDDDDRGIDHDPDDDDPPDDDDDDDDPVNDDPVVLCVLQVDDDPRHHDCCRPVRVVVSCVSRDDPCSCPPPPDPDPSPPPPPPPDPDDDPPDDDDDDDDDDDDDDDDDD

Radius of gyration: 22.61 Å; chains: 1; bounding box: 42×61×51 Å

Secondary structure (DSSP, 8-state):
----TT-GGG-------EEEETTEEE--SSGGGS-EEEPTTT-SSEEEE-EEEETTEEEE--SPS-TT--PPPP--GGGS-HHHHHHHHHS--SS---TTSTTTHHHHHHHH--GGGGTTPPP-------S-SPPP---TTPPP------PPPPPP---

Organism: NCBI:txid1209918

InterPro domains:
  IPR008701 Necrosis inducing protein [PF05630] (13-112)